Protein AF-A0AA42ZCA1-F1 (afdb_monomer_lite)

pLDDT: mean 88.34, std 10.7, range [57.62, 98.5]

Structure (mmCIF, N/CA/C/O backbone):
data_AF-A0AA42ZCA1-F1
#
_entry.id   AF-A0AA42ZCA1-F1
#
loop_
_atom_site.group_PDB
_atom_site.id
_atom_site.type_symbol
_atom_site.label_atom_id
_atom_site.label_alt_id
_atom_site.label_comp_id
_atom_site.label_asym_id
_atom_site.label_entity_id
_atom_site.label_seq_id
_atom_site.pdbx_PDB_ins_code
_atom_site.Cartn_x
_atom_site.Cartn_y
_atom_site.Cartn_z
_atom_site.occupancy
_atom_site.B_iso_or_equiv
_atom_site.auth_seq_id
_atom_site.auth_comp_id
_atom_site.auth_asym_id
_atom_site.auth_atom_id
_atom_site.pdbx_PDB_model_num
ATOM 1 N N . MET A 1 1 ? -15.552 -4.476 19.172 1.00 61.41 1 MET A N 1
ATOM 2 C CA . MET A 1 1 ? -14.507 -3.667 18.505 1.00 61.41 1 MET A CA 1
ATOM 3 C C . MET A 1 1 ? -14.850 -2.195 18.666 1.00 61.41 1 MET A C 1
ATOM 5 O O . MET A 1 1 ? -15.888 -1.766 18.188 1.00 61.41 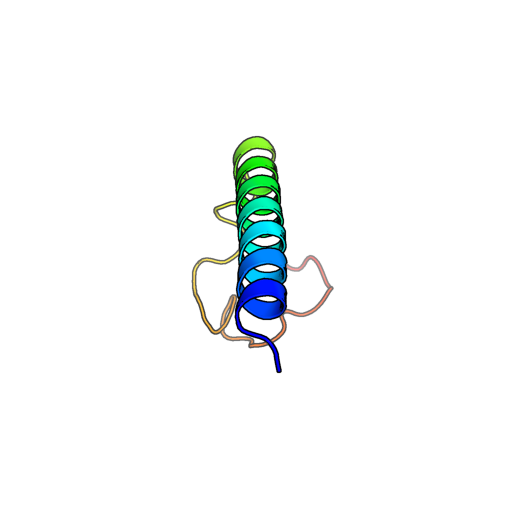1 MET A O 1
ATOM 9 N N . THR A 1 2 ? -14.038 -1.432 19.394 1.00 84.56 2 THR A N 1
ATOM 10 C CA . THR A 1 2 ? -14.301 -0.009 19.663 1.00 84.56 2 THR A CA 1
ATOM 11 C C . THR A 1 2 ? -13.980 0.827 18.425 1.00 84.56 2 THR A C 1
ATOM 13 O O . THR A 1 2 ? -12.862 0.743 17.923 1.00 84.56 2 THR A O 1
ATOM 16 N N . PHE A 1 3 ? -14.912 1.669 17.967 1.00 91.81 3 PHE A N 1
ATOM 17 C CA . PHE A 1 3 ? -14.754 2.552 16.796 1.00 91.81 3 PHE A CA 1
ATOM 18 C C . PHE A 1 3 ? -13.409 3.308 16.765 1.00 91.81 3 PHE A C 1
ATOM 20 O O . PHE A 1 3 ? -12.751 3.374 15.732 1.00 91.81 3 PHE A O 1
ATOM 27 N N . ARG A 1 4 ? -12.928 3.776 17.926 1.00 94.44 4 ARG A N 1
ATOM 28 C CA . ARG A 1 4 ? -11.622 4.449 18.073 1.00 94.44 4 ARG A CA 1
ATOM 29 C C . ARG A 1 4 ? -10.430 3.597 17.617 1.00 94.44 4 ARG A C 1
ATOM 31 O O . ARG A 1 4 ? -9.502 4.129 17.023 1.00 94.44 4 ARG A O 1
ATOM 38 N N . LYS A 1 5 ? -10.452 2.286 17.874 1.00 94.81 5 LYS A N 1
ATOM 39 C CA . LYS A 1 5 ? -9.372 1.365 17.481 1.00 94.81 5 LYS A CA 1
ATOM 40 C C . LYS A 1 5 ? -9.337 1.168 15.966 1.00 94.81 5 LYS A C 1
ATOM 42 O O . LYS A 1 5 ? -8.258 1.162 15.390 1.00 94.81 5 LYS A O 1
ATOM 47 N N . VAL A 1 6 ? -10.509 1.063 15.335 1.00 95.94 6 VAL A N 1
ATOM 48 C CA . VAL A 1 6 ? -10.628 0.981 13.870 1.00 95.94 6 VAL A CA 1
ATOM 49 C C . VAL A 1 6 ? -10.141 2.280 13.235 1.00 95.94 6 VAL A C 1
ATOM 51 O O . VAL A 1 6 ? -9.309 2.230 12.342 1.00 95.94 6 VAL A O 1
ATOM 54 N N . ALA A 1 7 ? -10.560 3.439 13.752 1.00 96.31 7 ALA A N 1
ATOM 55 C CA . ALA A 1 7 ? -10.108 4.735 13.246 1.00 96.31 7 ALA A CA 1
ATOM 56 C C . ALA A 1 7 ? -8.578 4.911 13.331 1.00 96.31 7 ALA A C 1
ATOM 58 O O . ALA A 1 7 ? -7.960 5.357 12.367 1.00 96.31 7 ALA A O 1
ATOM 59 N N . GLN A 1 8 ? -7.954 4.518 14.450 1.00 96.94 8 GLN A N 1
ATOM 60 C CA . GLN A 1 8 ? -6.492 4.539 14.587 1.00 96.94 8 GLN A CA 1
ATOM 61 C C . GLN A 1 8 ? -5.803 3.592 13.598 1.00 96.94 8 GLN A C 1
ATOM 63 O O . GLN A 1 8 ? -4.818 3.978 12.975 1.00 96.94 8 GLN A O 1
ATOM 68 N N . LEU A 1 9 ? -6.328 2.374 13.429 1.00 97.50 9 LEU A N 1
ATOM 69 C CA . LEU A 1 9 ? -5.791 1.406 12.474 1.00 97.50 9 LEU A CA 1
ATOM 70 C C . LEU A 1 9 ? -5.875 1.937 11.038 1.00 97.50 9 LEU A C 1
ATOM 72 O O . LEU A 1 9 ? -4.885 1.888 10.314 1.00 97.50 9 LEU A O 1
ATOM 76 N N . THR A 1 10 ? -7.022 2.491 10.642 1.00 97.38 10 THR A N 1
ATOM 77 C CA . THR A 1 10 ? -7.211 3.085 9.314 1.00 97.38 10 THR A CA 1
ATOM 78 C C . THR A 1 10 ? -6.231 4.224 9.073 1.00 97.38 10 THR A C 1
ATOM 80 O O . THR A 1 10 ? -5.624 4.278 8.009 1.00 97.38 10 THR A O 1
ATOM 83 N N . LEU A 1 11 ? -6.032 5.104 10.057 1.00 97.94 11 LEU A N 1
ATOM 84 C CA . LEU A 1 11 ? -5.083 6.209 9.938 1.00 97.94 11 LEU A CA 1
ATOM 85 C C . LEU A 1 11 ? -3.659 5.694 9.687 1.00 97.94 11 LEU A C 1
ATOM 87 O O . LEU A 1 11 ? -2.999 6.154 8.759 1.00 97.94 11 LEU A O 1
ATOM 91 N N . ILE A 1 12 ? -3.217 4.691 10.450 1.00 98.25 12 ILE A N 1
ATOM 92 C CA . ILE A 1 12 ? -1.905 4.055 10.259 1.00 98.25 12 ILE A CA 1
ATOM 93 C C . ILE A 1 12 ? -1.794 3.438 8.857 1.00 98.25 12 ILE A C 1
ATOM 95 O O . ILE A 1 12 ? -0.815 3.689 8.157 1.00 98.25 12 ILE A O 1
ATOM 99 N N . LEU A 1 13 ? -2.799 2.674 8.420 1.00 98.38 13 LEU A N 1
ATOM 100 C CA . LEU A 1 13 ? -2.805 2.039 7.097 1.00 98.38 13 LEU A CA 1
ATOM 101 C C . LEU A 1 13 ? -2.754 3.063 5.959 1.00 98.38 13 LEU A C 1
ATOM 103 O O . LEU A 1 13 ? -2.007 2.873 5.003 1.00 98.38 13 LEU A O 1
ATOM 107 N N . VAL A 1 14 ? -3.499 4.164 6.070 1.00 98.44 14 VAL A N 1
ATOM 108 C CA . VAL A 1 14 ? -3.481 5.247 5.077 1.00 98.44 14 VAL A CA 1
ATOM 109 C C . VAL A 1 14 ? -2.085 5.855 4.964 1.00 98.44 14 VAL A C 1
ATOM 111 O O . VAL A 1 14 ? -1.584 6.008 3.851 1.00 98.44 14 VAL A O 1
ATOM 114 N N . TYR A 1 15 ? -1.420 6.140 6.087 1.00 98.50 15 TYR A N 1
ATOM 115 C CA . TYR A 1 15 ? -0.045 6.646 6.058 1.00 98.50 15 TYR A CA 1
ATOM 116 C C . TYR A 1 15 ? 0.929 5.655 5.413 1.00 98.50 15 TYR A C 1
ATOM 118 O O . TYR A 1 15 ? 1.747 6.067 4.593 1.00 98.50 15 TYR A O 1
ATOM 126 N N . LEU A 1 16 ? 0.807 4.357 5.709 1.00 98.50 16 LEU A N 1
ATOM 127 C CA . LEU A 1 16 ? 1.636 3.326 5.075 1.00 98.50 16 LEU A CA 1
ATOM 128 C C . LEU A 1 16 ? 1.448 3.288 3.552 1.00 98.50 16 LEU A C 1
ATOM 130 O O . LEU A 1 16 ? 2.436 3.238 2.819 1.00 98.50 16 LEU A O 1
ATOM 134 N N . VAL A 1 17 ? 0.205 3.362 3.066 1.00 97.56 17 VAL A N 1
ATOM 135 C CA . VAL A 1 17 ? -0.100 3.383 1.623 1.00 97.56 17 VAL A CA 1
ATOM 136 C C . VAL A 1 17 ? 0.473 4.632 0.950 1.00 97.56 17 VAL A C 1
ATOM 138 O O . VAL A 1 17 ? 1.059 4.527 -0.127 1.00 97.56 17 VAL A O 1
ATOM 141 N N . ILE A 1 18 ? 0.363 5.801 1.589 1.00 98.25 18 ILE A N 1
ATOM 142 C CA . ILE A 1 18 ? 0.940 7.053 1.074 1.00 98.25 18 ILE A CA 1
ATOM 143 C C . ILE A 1 18 ? 2.462 6.926 0.940 1.00 98.25 18 ILE A C 1
ATOM 145 O O . ILE A 1 18 ? 3.013 7.254 -0.112 1.00 98.25 18 ILE A O 1
ATOM 149 N N . THR A 1 19 ? 3.146 6.426 1.973 1.00 98.19 19 THR A N 1
ATOM 150 C CA . THR A 1 19 ? 4.603 6.245 1.941 1.00 98.19 19 THR A CA 1
ATOM 151 C C . THR A 1 19 ? 5.024 5.230 0.878 1.00 98.19 19 THR A C 1
ATOM 153 O O . THR A 1 19 ? 5.946 5.507 0.113 1.00 98.19 19 THR A O 1
ATOM 156 N N . ALA A 1 20 ? 4.329 4.095 0.766 1.00 97.12 20 ALA A N 1
ATOM 157 C CA . ALA A 1 20 ? 4.601 3.100 -0.270 1.00 97.12 20 ALA A CA 1
ATOM 158 C C . ALA A 1 20 ? 4.431 3.684 -1.686 1.00 97.12 20 ALA A C 1
ATOM 160 O O . ALA A 1 20 ? 5.305 3.512 -2.535 1.00 97.12 20 ALA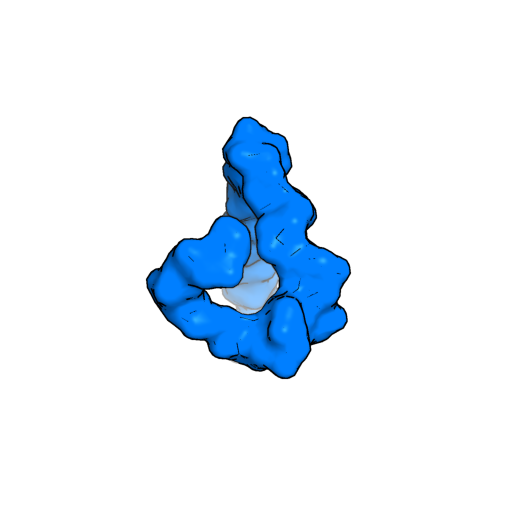 A O 1
ATOM 161 N N . GLY A 1 21 ? 3.357 4.444 -1.926 1.00 95.50 21 GLY A N 1
ATOM 162 C CA . GLY A 1 21 ? 3.123 5.123 -3.203 1.00 95.50 21 GLY A CA 1
ATOM 163 C C . GLY A 1 21 ? 4.187 6.176 -3.527 1.00 95.50 21 GLY A C 1
ATOM 164 O O . GLY A 1 21 ? 4.633 6.276 -4.672 1.00 95.50 21 GLY A O 1
ATOM 165 N N . ALA A 1 22 ? 4.647 6.927 -2.521 1.00 97.38 22 ALA A N 1
ATOM 166 C CA . ALA A 1 22 ? 5.737 7.884 -2.687 1.00 97.38 22 ALA A CA 1
ATOM 167 C C . ALA A 1 22 ? 7.041 7.189 -3.105 1.00 97.38 22 ALA A C 1
ATOM 169 O O . ALA A 1 22 ? 7.698 7.649 -4.039 1.00 97.38 22 ALA A O 1
ATOM 170 N N . ILE A 1 23 ? 7.385 6.063 -2.469 1.00 96.94 23 ILE A N 1
ATOM 171 C CA . ILE A 1 23 ? 8.569 5.267 -2.822 1.00 96.94 23 ILE A CA 1
ATOM 172 C C . ILE A 1 23 ? 8.471 4.788 -4.272 1.00 96.94 23 ILE A C 1
ATOM 174 O O . ILE A 1 23 ? 9.363 5.094 -5.055 1.00 96.94 23 ILE A O 1
ATOM 178 N N . VAL A 1 24 ? 7.366 4.140 -4.654 1.00 95.88 24 VAL A N 1
ATOM 179 C CA . VAL A 1 24 ? 7.129 3.637 -6.024 1.00 95.88 24 VAL A CA 1
ATOM 180 C C . VAL A 1 24 ? 7.268 4.743 -7.072 1.00 95.88 24 VAL A C 1
ATOM 182 O O . VAL A 1 24 ? 7.815 4.520 -8.155 1.00 95.88 24 VAL A O 1
ATOM 185 N N . ARG A 1 25 ? 6.789 5.954 -6.762 1.00 95.19 25 ARG A N 1
ATOM 186 C CA . ARG A 1 25 ? 6.930 7.103 -7.659 1.00 95.19 25 ARG A CA 1
ATOM 187 C C . ARG A 1 25 ? 8.378 7.576 -7.773 1.00 95.19 25 ARG A C 1
ATOM 189 O O . ARG A 1 25 ? 8.814 7.869 -8.882 1.00 95.19 25 ARG A O 1
ATOM 196 N N . MET A 1 26 ? 9.107 7.653 -6.662 1.00 96.44 26 MET A N 1
ATOM 197 C CA . MET A 1 26 ? 10.510 8.084 -6.656 1.00 96.44 26 MET A CA 1
ATOM 198 C C . MET A 1 26 ? 11.444 7.064 -7.319 1.00 96.44 26 MET A C 1
ATOM 200 O O . MET A 1 26 ? 12.401 7.466 -7.973 1.00 96.44 26 MET A O 1
ATOM 204 N N . THR A 1 27 ? 11.164 5.765 -7.198 1.00 95.06 27 THR A N 1
ATOM 205 C CA . THR A 1 27 ? 11.961 4.692 -7.818 1.00 95.06 27 THR A CA 1
ATOM 206 C C . THR A 1 27 ? 11.595 4.430 -9.280 1.00 95.06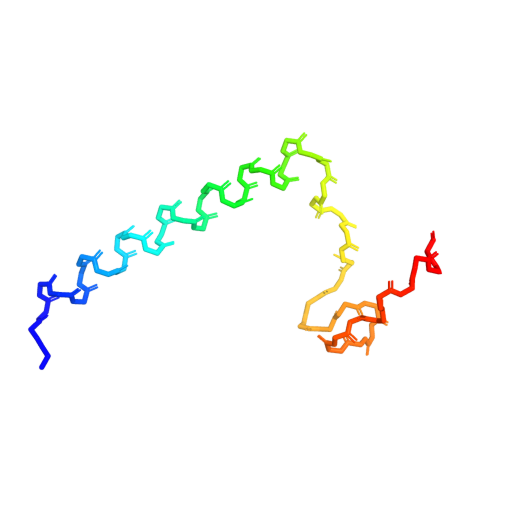 27 THR A C 1
ATO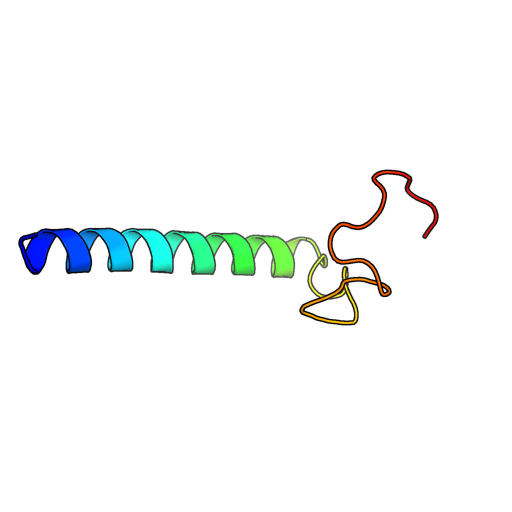M 208 O O . THR A 1 27 ? 12.211 3.582 -9.918 1.00 95.06 27 THR A O 1
ATOM 211 N N . GLY A 1 28 ? 10.579 5.110 -9.822 1.00 90.25 28 GLY A N 1
ATOM 212 C CA . GLY A 1 28 ? 10.083 4.866 -11.180 1.00 90.25 28 GLY A CA 1
ATOM 213 C C . GLY A 1 28 ? 9.333 3.538 -11.351 1.00 90.25 28 GLY A C 1
ATOM 214 O O . GLY A 1 28 ? 8.934 3.200 -12.461 1.00 90.25 28 GLY A O 1
ATOM 215 N N . SER A 1 29 ? 9.069 2.801 -10.268 1.00 89.94 29 SER A N 1
ATOM 216 C CA . SER A 1 29 ? 8.418 1.481 -10.289 1.00 89.94 29 SER A CA 1
ATOM 217 C C . SER A 1 29 ? 6.912 1.533 -10.589 1.00 89.94 29 SER A C 1
ATOM 219 O O . SER A 1 29 ? 6.259 0.495 -10.656 1.00 89.94 29 SER A O 1
ATOM 221 N N . GLY A 1 30 ? 6.337 2.727 -10.774 1.00 86.12 30 GLY A N 1
ATOM 222 C CA . GLY A 1 30 ? 4.902 2.925 -11.020 1.00 86.12 30 GLY A CA 1
ATOM 223 C C . GLY A 1 30 ? 4.375 2.326 -12.328 1.00 86.12 30 GLY A C 1
ATOM 224 O O . GLY A 1 30 ? 3.166 2.218 -12.485 1.00 86.12 30 GLY A O 1
ATOM 225 N N . MET A 1 31 ? 5.264 1.925 -13.242 1.00 83.12 31 MET A N 1
ATOM 226 C CA . MET A 1 31 ? 4.927 1.232 -14.494 1.00 83.12 31 MET A CA 1
ATOM 227 C C . MET A 1 31 ? 5.294 -0.262 -14.461 1.00 83.12 31 MET A C 1
ATOM 229 O O . MET A 1 31 ? 5.345 -0.898 -15.507 1.00 83.12 31 MET A O 1
ATOM 233 N N . GLY A 1 32 ? 5.588 -0.821 -13.278 1.00 83.56 32 GLY A N 1
ATOM 234 C CA . GLY A 1 32 ? 6.063 -2.202 -13.142 1.00 83.56 32 GLY A CA 1
ATOM 235 C C . GLY A 1 32 ? 5.046 -3.258 -13.581 1.00 83.56 32 GLY A C 1
ATOM 236 O O . GLY A 1 32 ? 5.434 -4.241 -14.194 1.00 83.56 32 GLY A O 1
ATOM 237 N N . CYS A 1 33 ? 3.754 -3.038 -13.323 1.00 87.19 33 CYS A N 1
ATOM 238 C CA . CYS A 1 33 ? 2.666 -3.888 -13.809 1.00 87.19 33 CYS A CA 1
ATOM 239 C C . CYS A 1 33 ? 1.743 -3.058 -14.709 1.00 87.19 33 CYS A C 1
ATOM 241 O O . CYS A 1 33 ? 1.246 -2.029 -14.247 1.00 87.19 33 CYS A O 1
ATOM 243 N N . PRO A 1 34 ? 1.475 -3.487 -15.955 1.00 84.31 34 PRO A N 1
ATOM 244 C CA . PRO A 1 34 ? 0.563 -2.775 -16.848 1.00 84.31 34 PRO A CA 1
ATOM 245 C C . PRO A 1 34 ? -0.905 -2.925 -16.426 1.00 84.31 34 PRO A C 1
ATOM 247 O O . PRO A 1 34 ? -1.715 -2.052 -16.721 1.00 84.31 34 PRO A O 1
ATOM 250 N N . ASP A 1 35 ? -1.232 -4.001 -15.703 1.00 84.62 35 ASP A N 1
ATOM 251 C CA . ASP A 1 35 ? -2.598 -4.393 -15.370 1.00 84.62 35 ASP A CA 1
ATOM 252 C C . ASP A 1 35 ? -2.757 -4.751 -13.883 1.00 84.62 35 ASP A C 1
ATOM 254 O O . ASP A 1 35 ? -1.814 -5.149 -13.192 1.00 84.62 35 ASP A O 1
ATOM 258 N N . TRP A 1 36 ? -3.996 -4.633 -13.401 1.00 82.25 36 TRP A N 1
ATOM 259 C CA . TRP A 1 36 ? -4.462 -5.086 -12.088 1.00 82.25 36 TRP A CA 1
ATOM 260 C C . TRP A 1 36 ? -5.887 -5.646 -12.261 1.00 82.25 36 TRP A C 1
ATOM 262 O O . TRP A 1 36 ? -6.662 -5.036 -12.999 1.00 82.25 36 TRP A O 1
ATOM 272 N N . PRO A 1 37 ? -6.297 -6.783 -11.653 1.00 86.19 37 PRO A N 1
ATOM 273 C CA . PRO A 1 37 ? -5.717 -7.501 -10.505 1.00 86.19 37 PRO A CA 1
ATOM 274 C C . PRO A 1 37 ? -4.658 -8.553 -10.849 1.00 86.19 37 PRO A C 1
ATOM 276 O O . PRO A 1 37 ? -4.045 -9.122 -9.950 1.00 86.19 37 PRO A O 1
ATOM 279 N N . LYS A 1 38 ? -4.463 -8.835 -12.138 1.00 84.62 38 LYS A N 1
ATOM 280 C CA . LYS A 1 38 ? -3.376 -9.677 -12.638 1.00 84.62 38 LYS A CA 1
ATOM 281 C C . LYS A 1 38 ? -2.272 -8.779 -13.165 1.00 84.62 38 LYS A C 1
ATOM 283 O O . LYS A 1 38 ? -2.575 -7.852 -13.900 1.00 84.62 38 LYS A O 1
ATOM 288 N N . CYS A 1 39 ? -1.027 -9.101 -12.858 1.00 86.12 39 CYS A N 1
ATOM 289 C CA . CYS A 1 39 ? 0.147 -8.467 -13.435 1.00 86.12 39 CYS A CA 1
ATOM 290 C C . CYS A 1 39 ? 0.698 -9.392 -14.531 1.00 86.12 39 CYS A C 1
ATOM 292 O O . CYS A 1 39 ? 0.976 -10.562 -14.268 1.00 86.12 39 CYS A O 1
ATOM 294 N N . PHE A 1 40 ? 0.770 -8.910 -15.777 1.00 85.38 40 PHE A N 1
ATOM 295 C CA . PHE A 1 40 ? 1.174 -9.711 -16.948 1.00 85.38 40 PHE A CA 1
ATOM 296 C C . PHE A 1 40 ? 0.345 -10.992 -17.156 1.00 85.38 40 PHE A C 1
ATOM 298 O O . PHE A 1 40 ? 0.856 -12.026 -17.572 1.00 85.38 40 PHE A O 1
ATOM 305 N N . GLY A 1 41 ? -0.953 -10.954 -16.832 1.00 85.69 41 GLY A N 1
ATOM 306 C CA . GLY A 1 41 ? -1.840 -12.121 -16.942 1.00 85.69 41 GLY A CA 1
ATOM 307 C C . GLY A 1 41 ? -1.736 -13.130 -15.787 1.00 85.69 41 GLY A C 1
ATOM 308 O O . GLY A 1 41 ? -2.584 -14.025 -15.695 1.00 85.69 41 GLY A O 1
ATOM 309 N N . TYR A 1 42 ? -0.797 -12.938 -14.855 1.00 84.88 42 TYR A N 1
ATOM 310 C CA . TYR A 1 42 ? -0.610 -13.763 -13.659 1.00 84.88 42 TYR A CA 1
ATOM 311 C C . TYR A 1 42 ? -1.112 -13.042 -12.403 1.00 84.88 42 TYR A C 1
ATOM 313 O O . TYR A 1 42 ? -0.973 -11.833 -12.258 1.00 84.88 42 TYR A O 1
ATOM 321 N N . VAL A 1 43 ? -1.715 -13.776 -11.464 1.00 85.31 43 VAL A N 1
ATOM 322 C CA . VAL A 1 43 ? -2.108 -13.206 -10.155 1.00 85.31 43 VAL A CA 1
ATOM 323 C C . VAL A 1 43 ? -0.876 -12.986 -9.273 1.00 85.31 43 VAL A C 1
ATOM 325 O O . VAL A 1 43 ? -0.815 -12.029 -8.510 1.00 85.31 43 VAL A O 1
ATOM 328 N N . ILE A 1 44 ? 0.116 -13.865 -9.410 1.00 84.81 44 ILE A N 1
ATOM 329 C CA . ILE A 1 44 ? 1.427 -13.775 -8.776 1.00 84.81 44 ILE A CA 1
ATOM 330 C C . ILE A 1 44 ? 2.438 -13.953 -9.915 1.00 84.81 44 ILE A C 1
ATOM 332 O O . ILE A 1 44 ? 2.481 -15.048 -10.483 1.00 84.81 44 ILE A O 1
ATOM 336 N N . PRO A 1 45 ? 3.164 -12.899 -10.328 1.00 76.88 45 PRO A N 1
ATOM 337 C CA . PRO A 1 45 ? 4.164 -13.021 -11.381 1.00 76.88 45 PRO A CA 1
ATOM 338 C C . PRO A 1 45 ? 5.309 -13.945 -10.924 1.00 76.88 45 PRO A C 1
ATOM 340 O O . PRO A 1 45 ? 5.603 -14.000 -9.724 1.00 76.88 45 PRO A O 1
ATOM 343 N N . PRO A 1 46 ? 5.940 -14.697 -11.842 1.00 79.69 46 PRO A N 1
ATOM 344 C CA . PRO A 1 46 ? 7.124 -15.487 -11.520 1.00 79.69 46 PRO A CA 1
ATOM 345 C C . PRO A 1 46 ? 8.254 -14.565 -11.039 1.00 79.69 46 PRO A C 1
ATOM 347 O O . PRO A 1 46 ? 8.386 -13.438 -11.500 1.00 79.69 46 PRO A O 1
ATOM 350 N N . THR A 1 47 ? 9.072 -15.041 -10.101 1.00 78.56 47 THR A N 1
ATOM 351 C CA . THR A 1 47 ? 10.212 -14.289 -9.539 1.00 78.56 47 THR A CA 1
ATOM 352 C C . THR A 1 47 ? 11.440 -14.270 -10.452 1.00 78.56 47 THR A C 1
ATOM 354 O O . THR A 1 47 ? 12.498 -13.811 -10.037 1.00 78.56 47 THR A O 1
ATOM 357 N N . GLU A 1 48 ? 11.33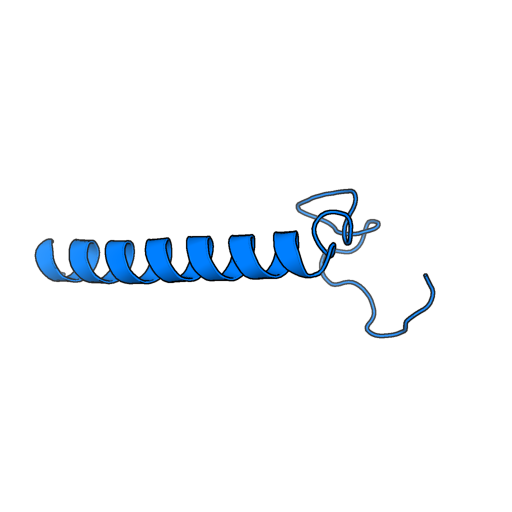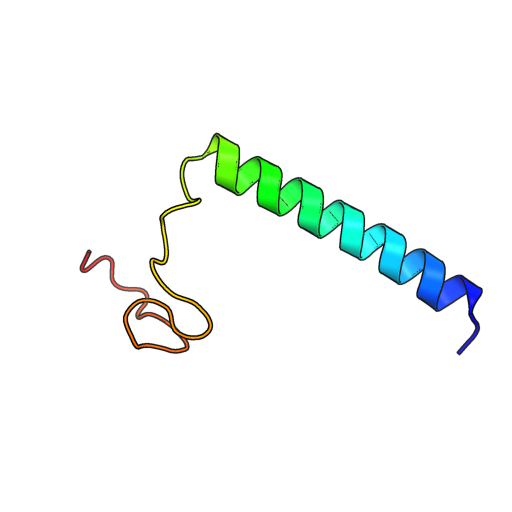0 -14.829 -11.655 1.00 73.44 48 GLU A N 1
ATOM 358 C CA . GLU A 1 48 ? 12.376 -14.753 -12.667 1.00 73.44 48 GLU A CA 1
ATOM 359 C C . GLU A 1 48 ? 12.224 -13.441 -13.436 1.00 73.44 48 GLU A C 1
ATOM 361 O O . GLU A 1 48 ? 11.145 -13.137 -13.948 1.00 73.44 48 GLU A O 1
ATOM 366 N N . ASP A 1 49 ? 13.313 -12.677 -13.521 1.00 61.44 49 ASP A N 1
ATOM 367 C CA . ASP A 1 49 ? 13.414 -11.447 -14.310 1.00 61.44 49 ASP A CA 1
ATOM 368 C C . ASP A 1 49 ? 13.430 -11.780 -15.814 1.00 61.44 49 ASP A C 1
ATOM 370 O O . ASP A 1 49 ? 14.427 -11.590 -16.508 1.00 61.44 49 ASP A O 1
ATOM 374 N N . SER A 1 50 ? 12.340 -12.338 -16.341 1.00 58.72 50 SER A N 1
ATOM 375 C CA . SER A 1 50 ? 12.174 -12.598 -17.775 1.00 58.72 50 SER A CA 1
ATOM 376 C C . SER A 1 50 ? 11.481 -11.436 -18.498 1.00 58.72 50 SER A C 1
ATOM 378 O O . SER A 1 50 ? 10.725 -11.673 -19.442 1.00 58.72 50 SER A O 1
ATOM 380 N N . GLN A 1 51 ? 11.686 -10.202 -18.027 1.00 57.62 51 GLN A N 1
ATOM 381 C CA . GLN A 1 51 ? 11.110 -8.989 -18.609 1.00 57.62 51 GLN A CA 1
ATOM 382 C C . GLN A 1 51 ? 12.169 -8.130 -19.294 1.00 57.62 51 GLN A C 1
ATOM 384 O O . GLN A 1 51 ? 13.199 -7.838 -18.649 1.00 57.62 51 GLN A O 1
#

Foldseek 3Di:
DDPVVVVVVVVVVVVVVVVVVVVCVVVVVPPVAVDPPAGVNHNDDDPDPPD

Radius of gyration: 15.74 Å; chains: 1; bounding box: 28×24×38 Å

Sequence (51 aa):
MTFRKVAQLTLILVYLVITAGAIVRMTGSGMGCPDWPKCFGYVIPPTEDSQ

Secondary structure (DSSP, 8-state):
--HHHHHHHHHHHHHHHHHHHHHHHHTTGGGS-SSSSSBTTBSS--SS---